Protein AF-A0A7C1YCJ3-F1 (afdb_monomer)

Structure (mmCIF, N/CA/C/O backbone):
data_AF-A0A7C1YCJ3-F1
#
_entry.id   AF-A0A7C1YCJ3-F1
#
loop_
_atom_site.group_PDB
_atom_site.id
_atom_site.type_symbol
_atom_site.label_atom_id
_atom_site.label_alt_id
_atom_site.label_comp_id
_atom_site.label_asym_id
_atom_site.label_entity_id
_atom_site.label_seq_id
_atom_site.pdbx_PDB_ins_code
_atom_site.Cartn_x
_atom_site.Cartn_y
_atom_site.Cartn_z
_atom_site.occupancy
_atom_site.B_iso_or_equiv
_atom_site.auth_seq_id
_atom_site.auth_comp_id
_atom_site.auth_asym_id
_atom_site.auth_atom_id
_atom_site.pdbx_PDB_model_num
ATOM 1 N N . GLY A 1 1 ? -16.348 -5.993 6.872 1.00 65.94 1 GLY A N 1
ATOM 2 C CA . GLY A 1 1 ? -16.183 -7.458 6.773 1.00 65.94 1 GLY A CA 1
ATOM 3 C C . GLY A 1 1 ? -14.830 -7.799 6.184 1.00 65.94 1 GLY A C 1
ATOM 4 O O . GLY A 1 1 ? -13.829 -7.609 6.855 1.00 65.94 1 GLY A O 1
ATOM 5 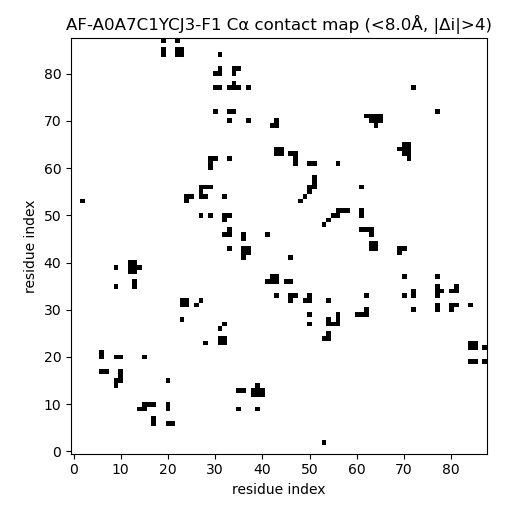N N . GLU A 1 2 ? -14.776 -8.225 4.920 1.00 81.94 2 GLU A N 1
ATOM 6 C CA . GLU A 1 2 ? -13.522 -8.654 4.266 1.00 81.94 2 GLU A CA 1
ATOM 7 C C . GLU A 1 2 ? -12.493 -7.518 4.105 1.00 81.94 2 GLU A C 1
ATOM 9 O O . GLU A 1 2 ? -11.310 -7.701 4.374 1.00 81.94 2 GLU A O 1
ATOM 14 N N . LYS A 1 3 ? -12.935 -6.306 3.740 1.00 85.81 3 LYS A N 1
ATOM 15 C CA . LYS A 1 3 ? -12.031 -5.154 3.562 1.00 85.81 3 LYS A CA 1
ATOM 16 C C . LYS A 1 3 ? -11.343 -4.715 4.853 1.00 85.81 3 LYS A C 1
ATOM 18 O O . LYS A 1 3 ? -10.168 -4.369 4.816 1.00 85.81 3 LYS A O 1
ATOM 23 N N . ASP A 1 4 ? -12.062 -4.732 5.969 1.00 91.06 4 ASP A N 1
ATOM 24 C CA . ASP A 1 4 ? -11.524 -4.304 7.266 1.00 91.06 4 ASP A CA 1
ATOM 25 C C . ASP A 1 4 ? -10.477 -5.299 7.769 1.00 91.06 4 ASP A C 1
ATOM 27 O O . ASP A 1 4 ? -9.435 -4.894 8.277 1.00 91.06 4 ASP A O 1
ATOM 31 N N . PHE A 1 5 ? -10.700 -6.595 7.523 1.00 93.44 5 PHE A N 1
ATOM 32 C CA . PHE A 1 5 ? -9.699 -7.629 7.768 1.00 93.44 5 PHE A CA 1
ATOM 33 C C . PHE A 1 5 ? -8.430 -7.397 6.940 1.00 93.44 5 PHE A C 1
ATOM 35 O O . PHE A 1 5 ? -7.332 -7.413 7.488 1.00 93.44 5 PHE A O 1
ATOM 42 N N . VAL A 1 6 ? -8.564 -7.113 5.638 1.00 94.31 6 VAL A N 1
ATOM 43 C CA . VAL A 1 6 ? -7.402 -6.838 4.777 1.00 94.31 6 VAL A CA 1
ATOM 44 C C . VAL A 1 6 ? -6.645 -5.590 5.238 1.00 94.31 6 VAL A C 1
ATOM 46 O O . VAL A 1 6 ? -5.421 -5.623 5.312 1.00 94.31 6 VAL A O 1
ATOM 49 N N . LYS A 1 7 ? -7.342 -4.507 5.607 1.00 94.69 7 LYS A N 1
ATOM 50 C CA . LYS A 1 7 ? -6.707 -3.305 6.174 1.00 94.69 7 LYS A CA 1
ATOM 51 C C . LYS A 1 7 ? -5.927 -3.618 7.454 1.00 94.69 7 LYS A C 1
ATOM 53 O O . LYS A 1 7 ? -4.789 -3.181 7.591 1.00 94.69 7 LYS A O 1
ATOM 58 N N . ALA A 1 8 ? -6.521 -4.382 8.371 1.00 96.00 8 ALA A N 1
ATOM 59 C CA . ALA A 1 8 ? -5.868 -4.773 9.617 1.00 96.00 8 ALA A CA 1
ATOM 60 C C . ALA A 1 8 ? -4.641 -5.664 9.364 1.00 96.00 8 ALA A C 1
ATOM 62 O O . ALA A 1 8 ? -3.588 -5.439 9.955 1.00 96.00 8 ALA A O 1
ATOM 63 N N . ALA A 1 9 ? -4.744 -6.624 8.441 1.00 96.62 9 ALA A N 1
ATOM 64 C CA . ALA A 1 9 ? -3.616 -7.458 8.035 1.00 96.62 9 ALA A CA 1
ATOM 65 C C . ALA A 1 9 ? -2.479 -6.616 7.434 1.00 96.62 9 ALA A C 1
ATOM 67 O O . ALA A 1 9 ? -1.325 -6.792 7.813 1.00 96.62 9 ALA A O 1
ATOM 68 N N . LEU A 1 10 ? -2.799 -5.659 6.555 1.00 96.31 10 LEU A N 1
ATOM 69 C CA . LEU A 1 10 ? -1.815 -4.738 5.981 1.00 96.31 10 LEU A CA 1
ATOM 70 C C . LEU A 1 10 ? -1.149 -3.864 7.049 1.00 96.31 10 LEU A C 1
ATOM 72 O O . LEU A 1 10 ? 0.056 -3.658 6.972 1.00 96.31 10 LEU A O 1
ATOM 76 N N . ALA A 1 11 ? -1.889 -3.401 8.061 1.00 96.62 11 ALA A N 1
ATOM 77 C CA . ALA A 1 11 ? -1.320 -2.638 9.174 1.00 96.62 11 ALA A CA 1
ATOM 78 C C . ALA A 1 11 ? -0.255 -3.445 9.936 1.00 96.62 11 ALA A C 1
ATOM 80 O O . ALA A 1 11 ? 0.835 -2.938 10.200 1.00 96.62 11 ALA A O 1
ATOM 81 N N . VAL A 1 12 ? -0.543 -4.717 10.229 1.00 97.69 12 VAL A N 1
ATOM 82 C CA . VAL A 1 12 ? 0.395 -5.617 10.917 1.00 97.69 12 VAL A CA 1
ATOM 83 C C . VAL A 1 12 ? 1.602 -5.939 10.035 1.00 97.69 12 VAL A C 1
ATOM 85 O O . VAL A 1 12 ? 2.735 -5.791 10.480 1.00 97.69 12 VAL A O 1
ATOM 88 N N . LEU A 1 13 ? 1.374 -6.344 8.783 1.00 97.44 13 LEU A N 1
ATOM 89 C CA . LEU A 1 13 ? 2.440 -6.755 7.864 1.00 97.44 13 LEU A CA 1
ATOM 90 C C . LEU A 1 13 ? 3.375 -5.600 7.490 1.00 97.44 13 LEU A C 1
ATOM 92 O O . LEU A 1 13 ? 4.585 -5.788 7.422 1.00 97.44 13 LEU A O 1
ATOM 96 N N . ALA A 1 14 ? 2.827 -4.405 7.262 1.00 95.62 14 ALA A N 1
ATOM 97 C CA . ALA A 1 14 ? 3.613 -3.218 6.933 1.00 95.62 14 ALA A CA 1
ATOM 98 C C . ALA A 1 14 ? 4.231 -2.545 8.173 1.00 95.62 14 ALA A C 1
ATOM 100 O O . ALA A 1 14 ? 5.052 -1.636 8.026 1.00 95.62 14 ALA A O 1
ATOM 101 N N . ASN A 1 15 ? 3.836 -2.975 9.379 1.00 95.62 15 ASN A N 1
ATOM 102 C CA . ASN A 1 15 ? 4.146 -2.333 10.655 1.00 95.62 15 ASN A CA 1
ATOM 103 C C . ASN A 1 15 ? 3.790 -0.833 10.658 1.00 95.62 15 ASN A C 1
ATOM 105 O O . ASN A 1 15 ? 4.614 0.029 10.966 1.00 95.62 15 ASN A O 1
ATOM 109 N N . MET A 1 16 ? 2.556 -0.519 10.258 1.00 94.50 16 MET A N 1
ATOM 110 C CA . MET A 1 16 ? 2.033 0.845 10.136 1.00 94.50 16 MET A CA 1
ATOM 111 C C . MET A 1 16 ? 0.729 0.989 10.919 1.00 94.50 16 MET A C 1
ATOM 113 O O . MET A 1 16 ? -0.012 0.026 11.113 1.00 94.50 16 MET A O 1
ATOM 117 N N . GLN A 1 17 ? 0.414 2.208 11.359 1.00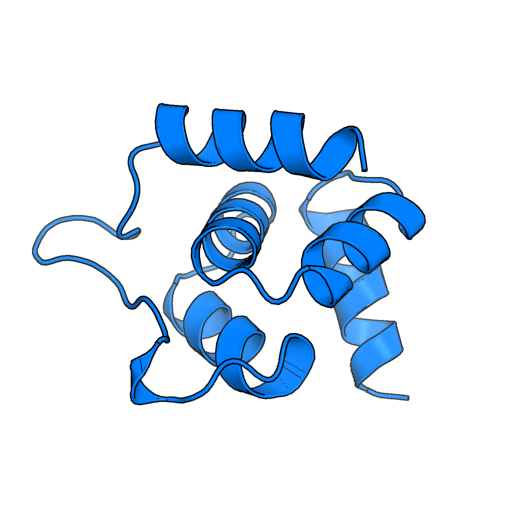 94.69 17 GLN A N 1
ATOM 118 C CA . GLN A 1 17 ? -0.830 2.454 12.085 1.00 94.69 17 GLN A CA 1
ATOM 119 C C . GLN A 1 17 ? -2.047 2.208 11.175 1.00 94.69 17 GLN A C 1
ATOM 121 O O . GLN A 1 17 ? -2.020 2.610 10.008 1.00 94.69 17 GLN A O 1
ATOM 126 N N . PRO A 1 18 ? -3.151 1.630 11.692 1.00 93.56 18 PRO A N 1
ATOM 127 C CA . PRO A 1 18 ? -4.357 1.393 10.898 1.00 93.56 18 PRO A CA 1
ATOM 128 C C . PRO A 1 18 ? -4.867 2.651 10.189 1.00 93.56 18 PRO A C 1
ATOM 130 O O . PRO A 1 18 ? -5.232 2.584 9.020 1.00 93.56 18 PRO A O 1
ATOM 133 N N . LYS A 1 19 ? -4.807 3.812 10.853 1.00 92.31 19 LYS A N 1
ATOM 134 C CA . LYS A 1 19 ? -5.202 5.099 10.266 1.00 92.31 19 LYS A CA 1
ATOM 135 C C . LYS A 1 19 ? -4.389 5.439 9.009 1.00 92.31 19 LYS A C 1
ATOM 137 O O . LYS A 1 19 ? -4.963 5.841 8.005 1.00 92.31 19 LYS A O 1
ATOM 142 N N . THR A 1 20 ? -3.077 5.210 9.029 1.00 93.94 20 THR A N 1
ATOM 143 C CA . THR A 1 20 ? -2.209 5.441 7.867 1.00 93.94 20 THR A CA 1
ATOM 144 C C . THR A 1 20 ? -2.570 4.521 6.701 1.00 93.94 20 THR A C 1
ATOM 146 O O . THR A 1 20 ? -2.638 4.963 5.557 1.00 93.94 20 THR A O 1
ATOM 149 N N . ILE A 1 21 ? -2.879 3.249 6.980 1.00 95.50 21 ILE A N 1
ATOM 150 C CA . ILE A 1 21 ? -3.366 2.306 5.961 1.00 95.50 21 ILE A CA 1
ATOM 151 C C . ILE A 1 21 ? -4.671 2.804 5.332 1.00 95.50 21 ILE A C 1
ATOM 153 O O . ILE A 1 21 ? -4.847 2.730 4.114 1.00 95.50 21 ILE A O 1
ATOM 157 N N . GLU A 1 22 ? -5.589 3.330 6.144 1.00 93.56 22 GLU A N 1
ATOM 158 C CA . GLU A 1 22 ? -6.841 3.897 5.646 1.00 93.56 22 GLU A CA 1
ATOM 159 C C . GLU A 1 22 ? -6.623 5.121 4.762 1.00 93.56 22 GLU A C 1
ATOM 161 O O . GLU A 1 22 ? -7.271 5.215 3.717 1.00 93.56 22 GLU A O 1
ATOM 166 N N . ASN A 1 23 ? -5.692 6.002 5.124 1.00 92.81 23 ASN A N 1
ATOM 167 C CA . ASN A 1 23 ? -5.338 7.179 4.333 1.00 92.81 23 ASN A CA 1
ATOM 168 C C . ASN A 1 23 ? -4.730 6.778 2.980 1.00 92.81 23 ASN A C 1
ATOM 170 O O . ASN A 1 23 ? -5.218 7.215 1.935 1.00 92.81 23 ASN A O 1
ATOM 174 N N . ILE A 1 24 ? -3.769 5.845 2.973 1.00 93.81 24 ILE A N 1
ATOM 175 C CA . ILE A 1 24 ? -3.158 5.302 1.745 1.00 93.81 24 ILE A CA 1
ATOM 176 C C . ILE A 1 24 ? -4.216 4.681 0.821 1.00 93.81 24 ILE A C 1
ATOM 178 O O . 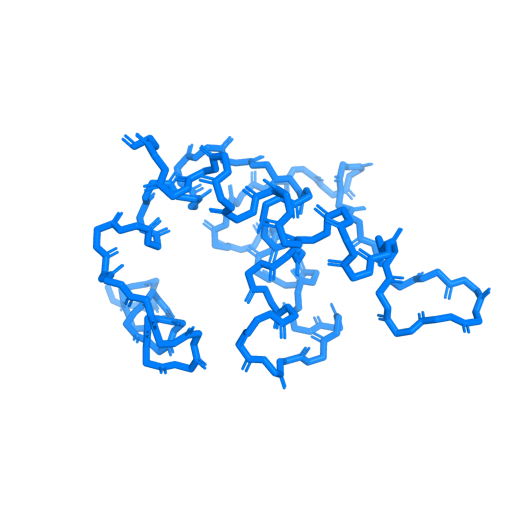ILE A 1 24 ? -4.250 4.966 -0.378 1.00 93.81 24 ILE A O 1
ATOM 182 N N . ILE A 1 25 ? -5.108 3.843 1.360 1.00 93.69 25 ILE A N 1
ATOM 183 C CA . ILE A 1 25 ? -6.163 3.195 0.564 1.00 93.69 25 ILE A CA 1
ATOM 184 C C . ILE A 1 25 ? -7.164 4.225 0.032 1.00 93.69 25 ILE A C 1
ATOM 186 O O . ILE A 1 25 ? -7.620 4.113 -1.109 1.00 93.69 25 ILE A O 1
ATOM 190 N N . SER A 1 26 ? -7.496 5.235 0.836 1.00 92.50 26 SER A N 1
ATOM 191 C CA . SER A 1 26 ? -8.444 6.289 0.462 1.00 92.50 26 SER A CA 1
ATOM 192 C C . SER A 1 26 ? -7.885 7.237 -0.597 1.00 92.50 26 SER A C 1
ATOM 194 O O . SER A 1 26 ? -8.661 7.752 -1.401 1.00 92.50 26 SER A O 1
ATOM 196 N N . ALA A 1 27 ? -6.559 7.398 -0.670 1.00 92.50 27 ALA A N 1
ATOM 197 C CA . ALA A 1 27 ? -5.891 8.154 -1.727 1.00 92.50 27 ALA A CA 1
ATOM 198 C C . ALA A 1 27 ? -6.051 7.517 -3.121 1.00 92.50 27 ALA A C 1
ATOM 200 O O . ALA A 1 27 ? -5.848 8.194 -4.127 1.00 92.50 27 ALA A O 1
ATOM 201 N N . LYS A 1 28 ? -6.417 6.224 -3.202 1.00 92.69 28 LYS A N 1
ATOM 202 C CA . LYS A 1 28 ? -6.616 5.468 -4.459 1.00 92.69 28 LYS A CA 1
ATOM 203 C C . LYS A 1 28 ? -5.441 5.583 -5.443 1.00 92.69 28 LYS A C 1
ATOM 205 O O . LYS A 1 28 ? -5.628 5.540 -6.657 1.00 92.69 28 LYS A O 1
ATOM 210 N N . SER A 1 29 ? -4.227 5.715 -4.916 1.00 94.56 29 SER A N 1
ATOM 211 C CA . SER A 1 29 ? -3.000 5.813 -5.706 1.00 94.56 29 SER A CA 1
ATOM 212 C C . SER A 1 29 ? -2.450 4.423 -6.001 1.00 94.56 29 SER A C 1
ATOM 214 O O . SER A 1 29 ? -2.113 3.687 -5.074 1.00 94.56 29 SER A O 1
ATOM 216 N N . ALA A 1 30 ? -2.303 4.069 -7.281 1.00 96.19 30 ALA A N 1
ATOM 217 C CA . ALA A 1 30 ? -1.699 2.795 -7.679 1.00 96.19 30 ALA A CA 1
ATOM 218 C C . ALA A 1 30 ? -0.285 2.656 -7.111 1.00 96.19 30 ALA A C 1
ATOM 220 O O . ALA A 1 30 ? 0.031 1.654 -6.475 1.00 96.19 30 ALA A O 1
ATOM 221 N N . LYS A 1 31 ? 0.521 3.719 -7.228 1.00 96.50 31 LYS A N 1
ATOM 222 C CA . LYS A 1 31 ? 1.869 3.779 -6.651 1.00 96.50 31 LYS A CA 1
ATOM 223 C C . LYS A 1 31 ? 1.844 3.600 -5.134 1.00 96.50 31 LYS A C 1
ATOM 225 O O . LYS A 1 31 ? 2.619 2.811 -4.616 1.00 96.50 31 LYS A O 1
ATOM 230 N N . GLY A 1 32 ? 0.905 4.243 -4.438 1.00 96.56 32 GLY A N 1
ATOM 231 C CA . GLY A 1 32 ? 0.756 4.100 -2.987 1.00 96.56 32 GLY A CA 1
ATOM 232 C C . GLY A 1 32 ? 0.450 2.666 -2.547 1.00 96.56 32 GLY A C 1
ATOM 233 O O . GLY A 1 32 ? 1.063 2.158 -1.610 1.00 96.56 32 GLY A O 1
ATOM 234 N N . ILE A 1 33 ? -0.457 1.980 -3.249 1.00 97.12 33 ILE A N 1
ATOM 235 C CA . ILE A 1 33 ? -0.796 0.581 -2.946 1.00 97.12 33 ILE A CA 1
ATOM 236 C C . ILE A 1 33 ? 0.359 -0.365 -3.280 1.00 97.12 33 ILE A C 1
ATOM 238 O O . ILE A 1 33 ? 0.606 -1.307 -2.527 1.00 97.12 33 ILE A O 1
ATOM 242 N N . VAL A 1 34 ? 1.079 -0.120 -4.376 1.00 97.19 34 VAL A N 1
ATOM 243 C CA . VAL A 1 34 ? 2.290 -0.873 -4.734 1.00 97.19 34 VAL A CA 1
ATOM 244 C C . VAL A 1 34 ? 3.341 -0.746 -3.634 1.00 97.19 34 VAL A C 1
ATOM 246 O O . VAL A 1 34 ? 3.809 -1.762 -3.124 1.00 97.19 34 VAL A O 1
ATOM 249 N N . SER A 1 35 ? 3.637 0.476 -3.191 1.00 97.25 35 SER A N 1
ATOM 250 C CA . SER A 1 35 ? 4.592 0.714 -2.108 1.00 97.25 35 SER A CA 1
ATOM 251 C C . SER A 1 35 ? 4.155 0.071 -0.793 1.00 97.25 35 SER A C 1
ATOM 253 O O . SER A 1 35 ? 4.973 -0.518 -0.090 1.00 97.25 35 SER A O 1
ATOM 255 N N . LEU A 1 36 ? 2.857 0.118 -0.471 1.00 96.94 36 LEU A N 1
ATOM 256 C CA . LEU A 1 36 ? 2.313 -0.559 0.707 1.00 96.94 36 LEU A CA 1
ATOM 257 C C . LEU A 1 36 ? 2.455 -2.086 0.607 1.00 96.94 36 LEU A C 1
ATOM 259 O O . LEU A 1 36 ? 2.797 -2.739 1.588 1.00 96.94 36 LEU A O 1
ATOM 263 N N . THR A 1 37 ? 2.224 -2.654 -0.577 1.00 97.19 37 THR A N 1
ATOM 264 C CA . THR A 1 37 ? 2.384 -4.093 -0.842 1.00 97.19 37 THR A CA 1
ATOM 265 C C . THR A 1 37 ? 3.835 -4.523 -0.635 1.00 97.19 37 THR A C 1
ATOM 267 O O . THR A 1 37 ? 4.085 -5.522 0.038 1.00 97.19 37 THR A O 1
ATOM 270 N N . 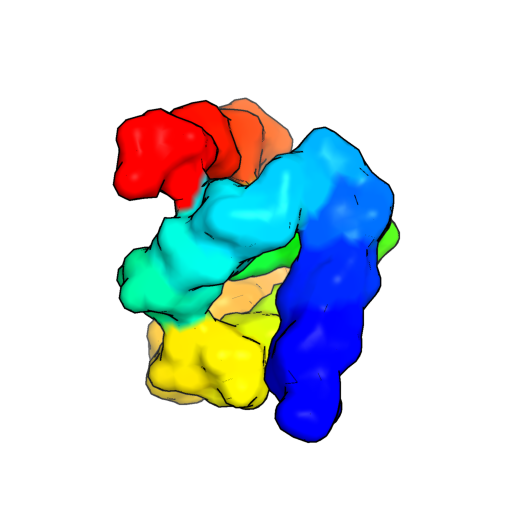TRP A 1 38 ? 4.781 -3.734 -1.152 1.00 96.81 38 TRP A N 1
ATOM 271 C CA . TRP A 1 38 ? 6.214 -3.942 -0.947 1.00 96.81 38 TRP A CA 1
ATOM 272 C C . TRP A 1 38 ? 6.592 -3.878 0.533 1.00 96.81 38 TRP A C 1
ATOM 274 O O . TRP A 1 38 ? 7.214 -4.802 1.052 1.00 96.81 38 TRP A O 1
ATOM 284 N N . LYS A 1 39 ? 6.149 -2.835 1.244 1.00 96.62 39 LYS A N 1
ATOM 285 C CA . LYS A 1 39 ? 6.418 -2.666 2.679 1.00 96.62 39 LYS A CA 1
ATOM 286 C C . LYS A 1 39 ? 5.856 -3.810 3.522 1.00 96.62 39 LYS A C 1
ATOM 288 O O . LYS A 1 39 ? 6.472 -4.184 4.514 1.00 96.62 39 LYS A O 1
ATOM 293 N N . ALA A 1 40 ? 4.716 -4.365 3.118 1.00 97.06 40 ALA A N 1
ATOM 294 C CA . ALA A 1 40 ? 4.087 -5.525 3.741 1.00 97.06 40 ALA A CA 1
ATOM 295 C C . ALA A 1 40 ? 4.762 -6.869 3.387 1.00 97.06 40 ALA A C 1
ATOM 297 O O . ALA A 1 40 ? 4.303 -7.913 3.850 1.00 97.06 40 ALA A O 1
ATOM 298 N N . GLY A 1 41 ? 5.808 -6.871 2.550 1.00 96.00 41 GLY A N 1
ATOM 299 C CA . GLY A 1 41 ? 6.507 -8.085 2.119 1.00 96.00 41 GLY A CA 1
ATOM 300 C C . GLY A 1 41 ? 5.659 -9.009 1.240 1.00 96.00 41 GLY A C 1
ATOM 301 O O . GLY A 1 41 ? 5.884 -10.217 1.206 1.00 96.00 41 GLY A O 1
ATOM 302 N N . LEU A 1 42 ? 4.645 -8.468 0.561 1.00 96.19 42 LEU A N 1
ATOM 303 C CA . LEU A 1 42 ? 3.720 -9.235 -0.272 1.00 96.19 42 LEU A C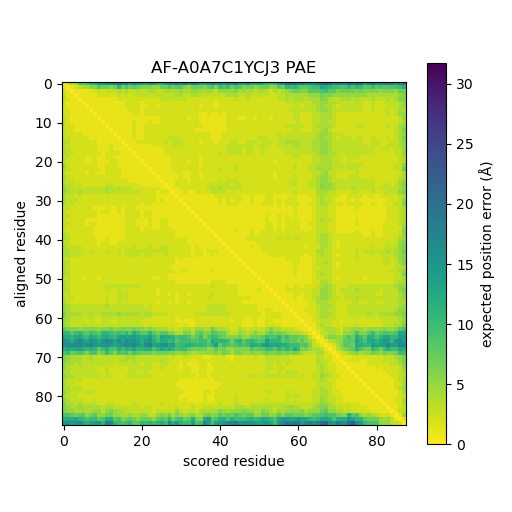A 1
ATOM 304 C C . LEU A 1 42 ? 4.173 -9.239 -1.734 1.00 96.19 42 LEU A C 1
ATOM 306 O O . LEU A 1 42 ? 4.797 -8.299 -2.203 1.00 96.19 42 LEU A O 1
ATOM 310 N N . SER A 1 43 ? 3.816 -10.278 -2.492 1.00 95.06 43 SER A N 1
ATOM 311 C CA . SER A 1 43 ? 4.103 -10.314 -3.936 1.00 95.06 43 SER A CA 1
ATOM 312 C C . SER A 1 43 ? 3.277 -9.287 -4.720 1.00 95.06 43 SER A C 1
ATOM 314 O O . SER A 1 43 ? 2.134 -8.988 -4.357 1.00 95.06 43 SER A O 1
ATOM 316 N N . MET A 1 44 ? 3.783 -8.831 -5.869 1.00 95.00 44 MET A N 1
ATOM 317 C CA . MET A 1 44 ? 3.022 -7.920 -6.736 1.00 95.00 44 MET A CA 1
ATOM 318 C C . MET A 1 44 ? 1.729 -8.511 -7.287 1.00 95.00 44 MET A C 1
ATOM 320 O O . MET A 1 44 ? 0.770 -7.771 -7.484 1.00 95.00 44 MET A O 1
ATOM 324 N N . LYS A 1 45 ? 1.630 -9.838 -7.419 1.00 94.06 45 LYS A N 1
ATOM 325 C CA . LYS A 1 45 ? 0.356 -10.495 -7.743 1.00 94.06 45 LYS A CA 1
ATOM 326 C C . LYS A 1 45 ? -0.729 -10.155 -6.715 1.00 94.06 45 LYS A C 1
ATOM 328 O O . LYS A 1 45 ? -1.877 -9.911 -7.075 1.00 94.06 45 LYS A O 1
ATOM 333 N N . ILE A 1 46 ? -0.373 -10.114 -5.428 1.00 95.62 46 ILE A N 1
ATOM 334 C CA . ILE A 1 46 ? -1.287 -9.653 -4.374 1.00 95.62 46 ILE A CA 1
ATOM 335 C C . ILE A 1 46 ? -1.518 -8.143 -4.511 1.00 95.62 46 ILE A C 1
ATOM 337 O O . ILE A 1 46 ? -2.662 -7.701 -4.420 1.00 95.62 46 ILE A O 1
ATOM 341 N N . GLY A 1 47 ? -0.473 -7.365 -4.798 1.00 96.06 47 GLY A N 1
ATOM 342 C CA . GLY A 1 47 ? -0.563 -5.919 -5.027 1.00 96.06 47 GLY A CA 1
ATOM 343 C C . GLY A 1 47 ? -1.567 -5.517 -6.109 1.00 96.06 47 GLY A C 1
ATOM 344 O O . GLY A 1 47 ? -2.374 -4.613 -5.897 1.00 96.06 47 GLY A O 1
ATOM 345 N N . GLU A 1 48 ? -1.598 -6.210 -7.245 1.00 96.19 48 GLU A N 1
ATOM 346 C CA . GLU A 1 48 ? -2.589 -5.994 -8.311 1.00 96.19 48 GLU A CA 1
ATOM 347 C C . GLU A 1 48 ? -4.024 -6.240 -7.815 1.00 96.19 48 GLU A C 1
ATOM 349 O O . GLU A 1 48 ? -4.937 -5.443 -8.060 1.00 96.19 48 GLU A O 1
ATOM 354 N N . HIS A 1 49 ? -4.235 -7.304 -7.034 1.00 95.81 49 HIS A N 1
ATOM 355 C CA . HIS A 1 49 ? -5.534 -7.570 -6.419 1.00 95.81 49 HIS A CA 1
ATOM 356 C C . HIS A 1 49 ? -5.930 -6.500 -5.394 1.00 95.81 49 HIS A C 1
ATOM 358 O O . HIS A 1 49 ? -7.106 -6.126 -5.336 1.00 95.81 49 HIS A O 1
ATOM 364 N N . LEU A 1 50 ? -4.981 -5.989 -4.604 1.00 96.12 50 LEU A N 1
ATOM 365 C CA . LEU A 1 50 ? -5.228 -4.907 -3.650 1.00 96.12 50 LEU A CA 1
ATOM 366 C C . LEU A 1 50 ? -5.642 -3.618 -4.370 1.00 96.12 50 LEU A C 1
ATOM 368 O O . LEU A 1 50 ? -6.626 -2.988 -3.970 1.00 96.12 50 LEU A O 1
ATOM 372 N N . GLN A 1 51 ? -4.966 -3.270 -5.468 1.00 97.31 51 GLN A N 1
ATOM 373 C CA . GLN A 1 51 ? -5.309 -2.115 -6.303 1.00 97.31 51 GLN A CA 1
ATOM 374 C C . GLN A 1 51 ? -6.756 -2.210 -6.814 1.00 97.31 51 GLN A C 1
ATOM 376 O O . GLN A 1 51 ? -7.554 -1.295 -6.604 1.00 97.31 51 GLN A O 1
ATOM 381 N N . LEU A 1 52 ? -7.132 -3.351 -7.398 1.00 96.25 52 LEU A N 1
ATOM 382 C CA . LEU A 1 52 ? -8.464 -3.568 -7.974 1.00 96.25 52 LEU A CA 1
ATOM 383 C C . LEU A 1 52 ? -9.576 -3.653 -6.919 1.00 96.25 52 LEU A C 1
ATOM 385 O O . LEU A 1 52 ? -10.620 -3.011 -7.042 1.00 96.25 52 LEU A O 1
ATOM 389 N N . LYS A 1 53 ? -9.393 -4.474 -5.880 1.00 94.69 53 LYS A N 1
ATOM 390 C CA . LYS A 1 53 ? -10.486 -4.852 -4.966 1.00 94.69 53 LYS A CA 1
ATOM 391 C C . LYS A 1 53 ? -10.587 -3.941 -3.749 1.00 94.69 53 LYS A C 1
ATOM 393 O O . LYS A 1 53 ? -11.693 -3.585 -3.315 1.00 94.69 53 LYS A O 1
ATOM 398 N N . ILE A 1 54 ? -9.443 -3.555 -3.190 1.00 94.88 54 ILE A N 1
ATOM 399 C CA . ILE A 1 54 ? -9.387 -2.786 -1.947 1.00 94.88 54 ILE A CA 1
ATOM 400 C C . ILE A 1 54 ? -9.441 -1.296 -2.263 1.00 94.88 54 ILE A C 1
ATOM 402 O O . ILE A 1 54 ? -10.408 -0.648 -1.850 1.00 94.88 54 ILE A O 1
ATOM 406 N N . ALA A 1 55 ? -8.498 -0.805 -3.072 1.00 94.31 55 ALA A N 1
ATOM 407 C CA . ALA A 1 55 ? -8.398 0.602 -3.466 1.00 94.31 55 ALA A CA 1
ATOM 408 C C . ALA A 1 55 ? -9.353 1.008 -4.607 1.00 94.31 55 ALA A C 1
ATOM 410 O O . ALA A 1 55 ? -9.596 2.196 -4.806 1.00 94.31 55 ALA A O 1
ATOM 411 N N . ARG A 1 56 ? -9.965 0.039 -5.308 1.00 95.31 56 ARG A N 1
ATOM 412 C CA . ARG A 1 56 ? -10.909 0.274 -6.422 1.00 95.31 56 ARG A CA 1
ATOM 413 C C . ARG A 1 56 ? -10.305 1.108 -7.561 1.00 95.31 56 ARG A C 1
ATOM 415 O O . ARG A 1 56 ? -10.978 1.967 -8.130 1.00 95.31 56 ARG A O 1
ATOM 422 N N . ILE A 1 57 ? -9.042 0.849 -7.874 1.00 96.12 57 ILE A N 1
ATOM 423 C CA . ILE A 1 57 ? -8.342 1.421 -9.026 1.00 96.12 57 ILE A CA 1
ATOM 424 C C . ILE A 1 57 ? -8.883 0.761 -10.297 1.00 96.12 57 ILE A C 1
ATOM 426 O O . ILE A 1 57 ? -9.180 -0.436 -10.302 1.00 96.12 57 ILE A O 1
ATOM 430 N N . GLN A 1 58 ? -9.067 1.541 -11.363 1.00 96.19 58 GLN A N 1
ATOM 431 C CA . GLN A 1 58 ? -9.566 0.995 -12.626 1.00 96.19 58 GLN A CA 1
ATOM 432 C C . GLN A 1 58 ? -8.519 0.058 -13.242 1.00 96.19 58 GLN A C 1
ATOM 434 O O . GLN A 1 58 ? -7.334 0.369 -13.163 1.00 96.19 58 GLN A O 1
ATOM 439 N N . PRO A 1 59 ? -8.914 -1.037 -13.918 1.00 95.12 59 PRO A N 1
ATOM 440 C CA . PRO A 1 59 ? -7.965 -2.014 -14.460 1.00 95.12 59 PRO A CA 1
ATOM 441 C C . PRO A 1 59 ? -6.862 -1.426 -15.346 1.00 95.12 59 PRO A C 1
ATOM 443 O O . PRO A 1 59 ? -5.731 -1.886 -15.290 1.00 95.12 59 PRO A O 1
ATOM 446 N N . ARG A 1 60 ? -7.175 -0.385 -16.128 1.00 95.25 60 ARG A N 1
ATOM 447 C CA . ARG A 1 60 ? -6.210 0.305 -17.000 1.00 95.25 60 ARG A CA 1
ATOM 448 C C . ARG A 1 60 ? -5.136 1.104 -16.250 1.00 95.25 60 ARG A C 1
ATOM 450 O O . ARG A 1 60 ? -4.114 1.421 -16.838 1.00 95.25 60 ARG A O 1
ATOM 457 N N . ASP A 1 61 ? -5.398 1.440 -14.989 1.00 95.94 61 ASP A N 1
ATOM 458 C CA . ASP A 1 61 ? -4.536 2.266 -14.138 1.00 95.94 61 ASP A CA 1
ATOM 459 C C . ASP A 1 61 ? -3.781 1.410 -13.097 1.00 95.94 61 ASP A C 1
ATOM 461 O O . ASP A 1 61 ? -3.043 1.940 -12.266 1.00 95.94 61 ASP A O 1
ATOM 465 N N . VAL A 1 62 ? -3.982 0.086 -13.112 1.00 96.69 62 VAL A N 1
ATOM 466 C CA . VAL A 1 62 ? -3.280 -0.860 -12.237 1.00 96.69 62 VAL A CA 1
ATOM 467 C C . VAL A 1 62 ? -1.836 -1.009 -12.692 1.00 96.69 62 VAL A C 1
ATOM 469 O O . VAL A 1 62 ? -1.552 -1.198 -13.872 1.00 96.69 62 VAL A O 1
ATOM 472 N N . LEU A 1 63 ? -0.924 -0.984 -11.727 1.00 96.00 63 LEU A N 1
ATOM 473 C CA . LEU A 1 63 ? 0.487 -1.259 -11.943 1.00 96.00 63 LEU A CA 1
ATOM 474 C C . LEU A 1 63 ? 0.775 -2.729 -11.622 1.00 96.00 63 LEU A C 1
ATOM 476 O O . LEU A 1 63 ? 0.508 -3.181 -10.507 1.00 96.00 63 LEU A O 1
ATOM 480 N N . GLY A 1 64 ? 1.317 -3.455 -12.598 1.00 91.81 64 GLY A N 1
ATOM 481 C CA . GLY A 1 64 ? 1.817 -4.823 -12.434 1.00 91.81 64 GLY A CA 1
ATOM 482 C C . GLY A 1 64 ? 3.333 -4.866 -12.259 1.00 91.81 64 GLY A C 1
ATOM 483 O O . GLY A 1 64 ? 3.993 -3.828 -12.268 1.00 91.81 64 GLY A O 1
ATOM 484 N N . ALA A 1 65 ? 3.892 -6.064 -12.097 1.00 84.88 65 ALA A N 1
ATOM 485 C CA . ALA A 1 65 ? 5.345 -6.249 -12.100 1.00 84.88 65 ALA A CA 1
ATOM 486 C C . ALA A 1 65 ? 5.966 -5.780 -13.432 1.00 84.88 65 ALA A C 1
ATOM 488 O O . ALA A 1 65 ? 5.337 -5.874 -14.490 1.00 84.88 65 ALA A O 1
ATOM 489 N N . SER A 1 66 ? 7.203 -5.279 -13.381 1.00 78.38 66 SER A N 1
ATOM 490 C CA . SER A 1 66 ? 7.936 -4.860 -14.580 1.00 78.38 66 SER A CA 1
ATOM 491 C C . SER A 1 66 ? 8.824 -5.996 -15.087 1.00 78.38 66 SER A C 1
ATOM 493 O O . SER A 1 66 ? 9.225 -6.878 -14.327 1.00 78.38 66 SER A O 1
ATOM 495 N N . SER A 1 67 ? 9.156 -5.992 -16.377 1.00 66.06 67 SER A N 1
ATOM 496 C CA . SER A 1 67 ? 10.052 -6.993 -16.963 1.00 66.06 67 SER A CA 1
ATOM 497 C C . SER A 1 67 ? 11.440 -6.909 -16.319 1.00 66.06 67 SER A C 1
ATOM 499 O O . SER A 1 67 ? 12.240 -6.050 -16.678 1.00 66.06 67 SER A O 1
ATOM 501 N N . GLY A 1 68 ? 11.721 -7.809 -15.373 1.00 69.69 68 GLY A N 1
ATOM 502 C CA . GLY A 1 68 ? 13.014 -7.922 -14.689 1.00 69.69 68 GLY A CA 1
ATOM 503 C C . GLY A 1 68 ? 13.032 -7.486 -13.221 1.00 69.69 68 GLY A C 1
ATOM 504 O O . GLY A 1 68 ? 14.077 -7.614 -12.588 1.00 69.69 68 GLY A O 1
ATOM 505 N N . 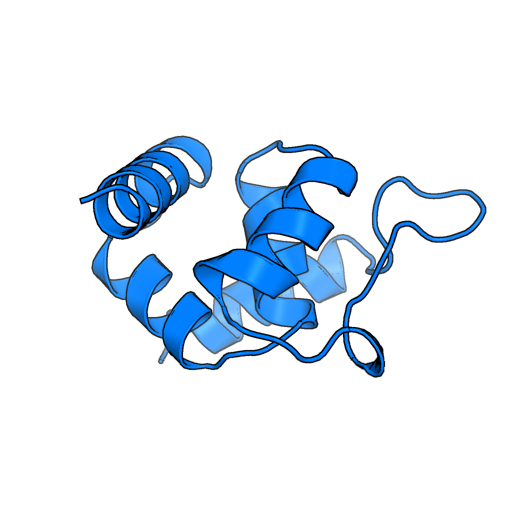SER A 1 69 ? 11.914 -7.017 -12.659 1.00 75.50 69 SER A N 1
ATOM 506 C CA . SER A 1 69 ? 11.805 -6.688 -11.233 1.00 75.50 69 SER A CA 1
ATOM 507 C C . SER A 1 69 ? 10.461 -7.118 -10.656 1.00 75.50 69 SER A C 1
ATOM 509 O O . SER A 1 69 ? 9.424 -7.026 -11.312 1.00 75.50 69 SER A O 1
ATOM 511 N N . ASP A 1 70 ? 10.467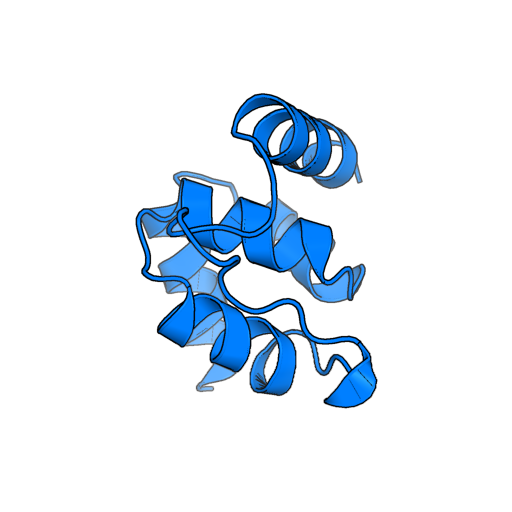 -7.539 -9.390 1.00 87.06 70 ASP A N 1
ATOM 512 C CA . ASP A 1 70 ? 9.239 -7.961 -8.711 1.00 87.06 70 ASP A CA 1
ATOM 513 C C . ASP A 1 70 ? 8.232 -6.819 -8.571 1.00 87.06 70 ASP A C 1
ATOM 515 O O . ASP A 1 70 ? 7.039 -7.087 -8.512 1.00 87.06 70 ASP A O 1
ATOM 519 N N . PHE A 1 71 ? 8.697 -5.563 -8.557 1.00 94.38 71 PHE A N 1
ATOM 520 C CA . PHE A 1 71 ? 7.893 -4.348 -8.413 1.00 94.38 71 PHE A CA 1
ATOM 521 C C . PHE A 1 71 ? 8.144 -3.345 -9.553 1.00 94.38 71 PHE A C 1
ATOM 523 O O . PHE A 1 71 ? 9.262 -3.276 -10.068 1.00 94.38 71 PHE A O 1
ATOM 530 N N . PRO A 1 72 ? 7.136 -2.539 -9.944 1.00 94.00 72 PRO A N 1
ATOM 531 C CA . PRO A 1 72 ? 7.258 -1.533 -11.005 1.00 94.00 72 PRO A CA 1
ATOM 532 C C . PRO A 1 72 ? 7.910 -0.217 -10.562 1.00 94.00 72 PRO A C 1
ATOM 534 O O . PRO A 1 72 ? 8.098 0.671 -11.389 1.00 94.00 72 PRO A O 1
ATOM 537 N N . LEU A 1 73 ? 8.198 -0.069 -9.269 1.00 94.50 73 LEU A N 1
ATOM 538 C CA . LEU A 1 73 ? 8.843 1.100 -8.678 1.00 94.50 73 LEU A CA 1
ATOM 539 C C . LEU A 1 73 ? 10.167 0.673 -8.046 1.00 94.50 73 LEU A C 1
ATOM 541 O O . LEU A 1 73 ? 10.278 -0.443 -7.531 1.00 94.50 73 LEU A O 1
ATOM 545 N N . SER A 1 74 ? 11.150 1.569 -8.048 1.00 94.38 74 SER A N 1
ATOM 546 C CA . SER A 1 74 ? 12.363 1.395 -7.246 1.00 94.38 74 SER A CA 1
ATOM 547 C C . SER A 1 74 ? 12.052 1.474 -5.747 1.00 94.38 74 SER A C 1
ATOM 549 O O . SER A 1 74 ? 11.048 2.055 -5.331 1.00 94.38 74 SER A O 1
ATOM 551 N N . GLU A 1 75 ? 12.921 0.906 -4.906 1.00 94.50 75 GLU A N 1
ATOM 552 C CA . GLU A 1 75 ? 12.738 0.968 -3.449 1.00 94.50 75 GLU A CA 1
ATOM 553 C C . GLU A 1 75 ? 12.666 2.400 -2.916 1.00 94.50 75 GLU A C 1
ATOM 555 O O . GLU A 1 75 ? 11.887 2.675 -2.004 1.00 94.50 75 GLU A O 1
ATOM 560 N N . ASP A 1 76 ? 13.447 3.315 -3.487 1.00 96.06 76 ASP A N 1
ATOM 561 C CA . ASP A 1 76 ? 13.472 4.711 -3.054 1.00 96.06 76 ASP A CA 1
ATOM 562 C C . ASP A 1 76 ? 12.186 5.443 -3.442 1.00 96.06 76 ASP A C 1
ATOM 564 O O . ASP A 1 76 ? 11.621 6.167 -2.623 1.00 96.06 76 ASP A O 1
ATOM 568 N N . GLU A 1 77 ? 11.645 5.183 -4.637 1.00 96.06 77 GLU A N 1
ATOM 569 C CA . GLU A 1 77 ? 10.312 5.668 -5.006 1.00 96.06 77 GLU A CA 1
ATOM 570 C C . GLU A 1 77 ? 9.232 5.100 -4.080 1.00 96.06 77 GLU A C 1
ATOM 572 O O . GLU A 1 77 ? 8.302 5.816 -3.706 1.00 96.06 77 GLU A O 1
ATOM 577 N N . MET A 1 78 ? 9.342 3.825 -3.688 1.00 96.12 78 MET A N 1
ATOM 578 C CA . MET A 1 78 ? 8.365 3.204 -2.797 1.00 96.12 78 MET A CA 1
ATOM 579 C C . MET A 1 78 ? 8.399 3.801 -1.391 1.00 96.12 78 MET A C 1
ATOM 581 O O . MET A 1 78 ? 7.338 4.121 -0.853 1.00 96.12 78 MET A O 1
ATOM 585 N N . LYS A 1 79 ? 9.591 4.010 -0.822 1.00 95.81 79 LYS A N 1
ATOM 586 C CA . LYS A 1 79 ? 9.768 4.709 0.462 1.00 95.81 79 LYS A CA 1
ATOM 587 C C . LYS A 1 79 ? 9.198 6.121 0.392 1.00 95.81 79 LYS A C 1
ATOM 589 O O . LYS A 1 79 ? 8.349 6.460 1.206 1.00 95.81 79 LYS A O 1
ATOM 594 N N . TRP A 1 80 ? 9.556 6.879 -0.646 1.00 95.50 80 TRP A N 1
ATOM 595 C CA . TRP A 1 80 ? 9.063 8.242 -0.838 1.00 95.50 80 TRP A CA 1
ATOM 596 C C . TRP A 1 80 ? 7.531 8.312 -0.884 1.00 95.50 80 TRP A C 1
ATOM 598 O O . TRP A 1 80 ? 6.927 9.177 -0.255 1.00 95.50 80 TRP A O 1
ATOM 608 N N . GLN A 1 81 ? 6.880 7.379 -1.590 1.00 95.31 81 GLN A N 1
ATOM 609 C CA . GLN A 1 81 ? 5.414 7.306 -1.624 1.00 95.31 81 GLN A CA 1
ATOM 610 C C . GLN A 1 81 ? 4.820 7.063 -0.233 1.00 95.31 81 GLN A C 1
ATOM 612 O O . GLN A 1 81 ? 3.793 7.650 0.093 1.00 95.31 81 GLN A O 1
ATOM 617 N N . LEU A 1 82 ? 5.427 6.190 0.574 1.00 93.62 82 LEU A N 1
ATOM 618 C CA . LEU A 1 82 ? 4.927 5.873 1.913 1.00 93.62 82 LEU A CA 1
ATOM 619 C C . LEU A 1 82 ? 5.138 7.014 2.897 1.0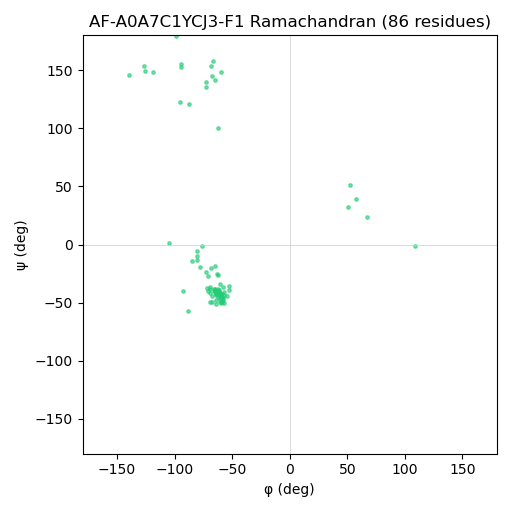0 93.62 82 LEU A C 1
ATOM 621 O O . LEU A 1 82 ? 4.251 7.245 3.709 1.00 93.62 82 LEU A O 1
ATOM 625 N N . ASP A 1 83 ? 6.259 7.723 2.806 1.00 92.25 83 ASP A N 1
ATOM 626 C CA . ASP A 1 83 ? 6.516 8.899 3.635 1.00 92.25 83 ASP A CA 1
ATOM 627 C C . ASP A 1 83 ? 5.490 9.990 3.306 1.00 92.25 83 ASP A C 1
ATOM 629 O O . ASP A 1 83 ? 4.752 10.434 4.182 1.00 92.25 83 ASP A O 1
ATOM 633 N N . PHE A 1 84 ? 5.330 10.312 2.017 1.00 90.44 84 PHE A N 1
ATOM 634 C CA .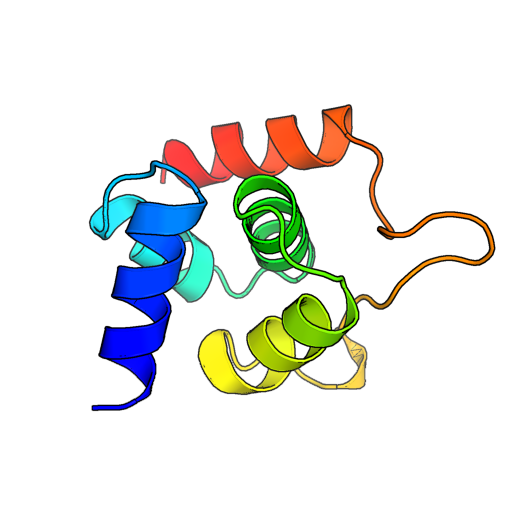 PHE A 1 84 ? 4.358 11.305 1.560 1.00 90.44 84 PHE A CA 1
ATOM 635 C C . PHE A 1 84 ? 2.913 10.953 1.947 1.00 90.44 84 PHE A C 1
ATOM 637 O O . PHE A 1 84 ? 2.166 11.803 2.423 1.00 90.44 84 PHE A O 1
ATOM 644 N N . LEU A 1 85 ? 2.492 9.698 1.751 1.00 87.44 85 LEU A N 1
ATOM 645 C CA . LEU A 1 85 ? 1.135 9.263 2.101 1.00 87.44 85 LEU A CA 1
ATOM 646 C C . LEU A 1 85 ? 0.953 9.020 3.606 1.00 87.44 85 LEU A C 1
ATOM 648 O O . LEU A 1 85 ? -0.181 8.970 4.077 1.00 87.44 85 LEU A O 1
ATOM 652 N N . GLY A 1 86 ? 2.046 8.824 4.342 1.00 79.75 86 GLY A N 1
ATOM 653 C CA . GLY A 1 86 ? 2.066 8.653 5.790 1.00 79.75 86 GLY A CA 1
ATOM 654 C C . GLY A 1 86 ? 1.800 9.946 6.554 1.00 79.75 86 GLY A C 1
ATOM 655 O O . GLY A 1 86 ? 1.330 9.896 7.690 1.00 79.75 86 GLY A O 1
ATOM 656 N N . GLU A 1 87 ? 2.074 11.079 5.911 1.00 75.88 87 GLU A N 1
ATOM 657 C CA . GLU A 1 87 ? 1.819 12.430 6.415 1.00 75.88 87 GLU A CA 1
ATOM 658 C C . GLU A 1 87 ? 0.385 12.934 6.149 1.00 75.88 87 GLU A C 1
ATOM 660 O O . GLU A 1 87 ? -0.028 13.922 6.760 1.00 75.88 87 GLU A O 1
ATOM 665 N N . LEU A 1 88 ? -0.380 12.266 5.268 1.00 60.69 88 LEU A N 1
ATOM 666 C CA . LEU A 1 88 ? -1.813 12.525 5.021 1.00 60.69 88 LEU A CA 1
ATOM 667 C C . LEU A 1 88 ? -2.682 12.022 6.178 1.00 60.69 88 LEU A C 1
ATOM 669 O O . LEU A 1 88 ? -3.723 12.656 6.471 1.00 60.69 88 LEU A O 1
#

Mean predicted aligned error: 3.11 Å

Sequence (88 aa):
GEKDFVKAALAVLANMQPKTIENIISAKSAKGIVSLTWKAGLSMKIGEHLQLKIARIQPRDVLGASSGSDFPLSEDEMKWQLDFLGEL

pLDDT: mean 92.45, std 7.42, range [60.69, 97.69]

Foldseek 3Di:
DVLLVVLVLLCVLLVHDSVLSVLLLQVLQLLSLLLSCVSSVHFQVVSQVCSCPRSVHDNVRHFGADDPGRGPDDNVSSVVSSVVSSVD

Radius of gyration: 11.69 Å; Cα contacts (8 Å, |Δi|>4): 120; chains: 1; bounding box: 30×23×29 Å

Nearest PDB structures (foldseek):
  5cyz-assembly1_A  TM=1.948E-01  e=4.788E+00  Saccharomyces cerevisiae S288C

Secondary structure (DSSP, 8-state):
-HHHHHHHHHHHHHT--HHHHHHHHHTT-HHHHHHHHHHTT--HHHHHHIIIIIS---GGG----BTTBSSSS-HHHHHHHHHHHH--

Solvent-accessible surface area (backbone atoms only — not comparable to full-atom values): 4810 Å² total; per-residue (Å²): 110,73,67,56,51,52,47,52,50,46,16,62,51,41,71,46,58,58,69,44,48,50,42,38,42,70,66,47,38,48,68,43,42,46,27,48,25,52,57,35,74,47,57,40,76,56,27,41,50,42,29,46,71,71,34,59,38,55,79,91,64,55,65,57,58,37,99,91,40,71,51,71,61,55,71,66,58,28,50,51,42,48,55,61,38,60,75,102